Protein AF-A0A926QM03-F1 (afdb_monomer)

Foldseek 3Di:
DDPLVVLLVQLVVQLVVLVVLCVDPVNNPPCVSVVSNVVSVVSNVVSVPDPD

pLDDT: mean 90.6, std 8.09, range [60.06, 97.56]

Mean predicted aligned error: 3.98 Å

Sequence (52 aa):
MNNSIKIMLLGVALILVSLYIQAEPGIKMYGNEFIIGLVGFILVLAGLFKKD

Organism: NCBI:txid2770274

Structure (mmCIF, N/CA/C/O backbone):
data_AF-A0A926QM03-F1
#
_entry.id   AF-A0A926QM03-F1
#
loop_
_atom_site.group_PDB
_atom_site.id
_atom_site.type_symbol
_atom_site.label_atom_id
_atom_site.label_alt_id
_atom_site.label_comp_id
_atom_site.label_asym_id
_atom_site.label_entity_id
_atom_site.label_seq_id
_atom_site.pdbx_PDB_ins_code
_atom_site.Cartn_x
_atom_site.Cartn_y
_atom_site.Cartn_z
_atom_site.occupancy
_atom_site.B_iso_or_equiv
_atom_site.auth_seq_id
_atom_site.auth_comp_id
_atom_site.auth_asym_id
_atom_site.auth_atom_id
_atom_site.pdbx_PDB_model_num
ATOM 1 N N . MET A 1 1 ? -17.106 -8.920 9.993 1.00 60.97 1 MET A N 1
ATOM 2 C CA . MET A 1 1 ? -15.742 -8.380 9.795 1.00 60.97 1 MET A CA 1
ATOM 3 C C . MET A 1 1 ? -15.801 -6.873 9.978 1.00 60.97 1 MET A C 1
ATOM 5 O O . MET A 1 1 ? -16.500 -6.227 9.198 1.0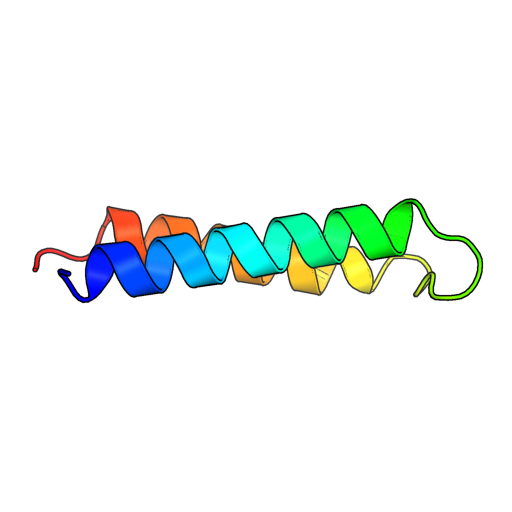0 60.97 1 MET A O 1
ATOM 9 N N . ASN A 1 2 ? -15.151 -6.340 11.016 1.00 80.06 2 ASN A N 1
ATOM 10 C CA . ASN A 1 2 ? -15.195 -4.908 11.335 1.00 80.06 2 ASN A CA 1
ATOM 11 C C . ASN A 1 2 ? -14.608 -4.089 10.180 1.00 80.06 2 ASN A C 1
ATOM 13 O O . ASN A 1 2 ? -13.703 -4.545 9.473 1.00 80.06 2 ASN A O 1
ATOM 17 N N . ASN A 1 3 ? -15.144 -2.888 9.963 1.00 87.56 3 ASN A N 1
ATOM 18 C CA . ASN A 1 3 ? -14.725 -2.033 8.851 1.00 87.56 3 ASN A CA 1
ATOM 19 C C . ASN A 1 3 ? -13.238 -1.661 8.945 1.00 87.56 3 ASN A C 1
ATOM 21 O O . ASN A 1 3 ? -12.585 -1.545 7.912 1.00 87.56 3 ASN A O 1
ATOM 25 N N . SER A 1 4 ? -12.690 -1.553 10.155 1.00 89.38 4 SER A N 1
ATOM 26 C CA . SER A 1 4 ? -11.262 -1.333 10.405 1.00 89.38 4 SER A CA 1
ATOM 27 C C . SER A 1 4 ? -10.394 -2.444 9.804 1.00 89.38 4 SER A C 1
ATOM 29 O O . SER A 1 4 ? -9.469 -2.160 9.049 1.00 89.38 4 SER A O 1
ATOM 31 N N . ILE A 1 5 ? -10.769 -3.713 10.002 1.00 92.88 5 ILE A N 1
ATOM 32 C CA . ILE A 1 5 ? -10.040 -4.867 9.447 1.00 92.88 5 ILE A CA 1
ATOM 33 C C . ILE A 1 5 ? -10.083 -4.857 7.913 1.00 92.88 5 ILE A C 1
ATOM 35 O O . ILE A 1 5 ? -9.075 -5.128 7.266 1.00 92.88 5 ILE A O 1
ATOM 39 N N . LYS A 1 6 ? -11.228 -4.505 7.310 1.00 93.50 6 LYS A N 1
ATOM 40 C CA . LYS A 1 6 ? -11.346 -4.384 5.844 1.00 93.50 6 LYS A CA 1
ATOM 41 C C . LYS A 1 6 ? -10.390 -3.328 5.285 1.00 93.50 6 LYS A C 1
ATOM 43 O O . LYS A 1 6 ? -9.751 -3.570 4.267 1.00 93.50 6 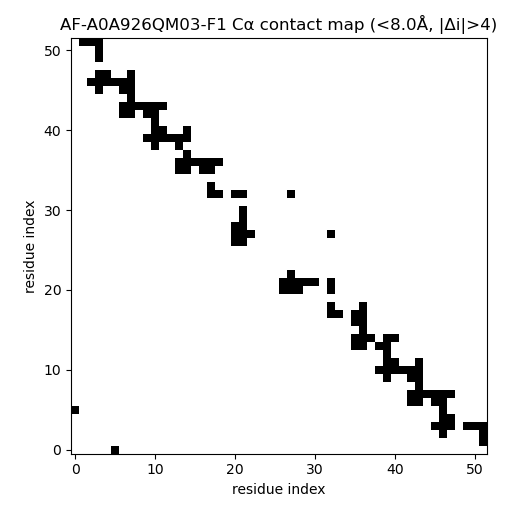LYS A O 1
ATOM 48 N N . ILE A 1 7 ? -10.281 -2.183 5.959 1.00 94.62 7 ILE A N 1
ATOM 49 C CA . ILE A 1 7 ? -9.390 -1.086 5.559 1.00 94.62 7 ILE A CA 1
ATOM 50 C C . ILE A 1 7 ? -7.922 -1.507 5.700 1.00 94.62 7 ILE A C 1
ATOM 52 O O . ILE A 1 7 ? -7.129 -1.261 4.794 1.00 94.62 7 ILE A O 1
ATOM 56 N N . MET A 1 8 ? -7.573 -2.210 6.781 1.00 95.44 8 MET A N 1
ATOM 57 C CA . MET A 1 8 ? -6.222 -2.749 6.959 1.00 95.44 8 MET A CA 1
ATOM 58 C C . MET A 1 8 ? -5.866 -3.760 5.867 1.00 95.44 8 MET A C 1
ATOM 60 O O . MET A 1 8 ? -4.794 -3.664 5.280 1.00 95.44 8 MET A O 1
ATOM 64 N N . LEU A 1 9 ? -6.766 -4.695 5.546 1.00 96.38 9 LEU A N 1
ATOM 65 C CA . LEU A 1 9 ? -6.534 -5.681 4.485 1.00 96.38 9 LEU A CA 1
ATOM 66 C C . LEU A 1 9 ? -6.389 -5.032 3.109 1.00 96.38 9 LEU A C 1
ATOM 68 O O . LEU A 1 9 ? -5.534 -5.449 2.332 1.00 96.38 9 LEU A O 1
ATOM 72 N N . LEU A 1 10 ? -7.177 -3.993 2.821 1.00 96.31 10 LEU A N 1
ATOM 73 C CA . LEU A 1 10 ? -7.018 -3.204 1.603 1.00 96.31 10 LEU A CA 1
ATOM 74 C C . LEU A 1 10 ? -5.631 -2.547 1.547 1.00 96.31 10 LEU A C 1
ATOM 76 O O . LEU A 1 10 ? -4.960 -2.615 0.520 1.00 96.31 10 LEU A O 1
ATOM 80 N N . GLY A 1 11 ? -5.180 -1.958 2.657 1.00 96.75 11 GLY A N 1
ATOM 81 C CA . GLY A 1 11 ? -3.845 -1.372 2.753 1.00 96.75 11 GLY A CA 1
ATOM 82 C C . GLY A 1 11 ? -2.729 -2.397 2.530 1.00 96.75 11 GLY A C 1
ATOM 83 O O . GLY A 1 11 ? -1.824 -2.158 1.732 1.00 96.75 11 GLY A O 1
ATOM 84 N N . VAL A 1 12 ? -2.833 -3.574 3.157 1.00 97.25 12 VAL A N 1
ATOM 85 C CA . VAL A 1 12 ? -1.886 -4.685 2.960 1.00 97.25 12 VAL A CA 1
ATOM 86 C C . VAL A 1 12 ? -1.868 -5.144 1.500 1.00 97.25 12 VAL A C 1
ATOM 88 O O . VAL A 1 12 ? -0.790 -5.330 0.939 1.00 97.25 12 VAL A O 1
ATOM 91 N N . ALA A 1 13 ? -3.030 -5.274 0.856 1.00 97.56 13 ALA A N 1
ATOM 92 C CA . ALA A 1 13 ? -3.108 -5.659 -0.551 1.00 97.56 13 ALA A CA 1
ATOM 93 C C . ALA A 1 13 ? -2.372 -4.663 -1.465 1.00 97.56 13 ALA A C 1
ATOM 95 O O . ALA A 1 13 ? -1.620 -5.085 -2.340 1.00 97.56 13 ALA A O 1
ATOM 96 N N . LEU A 1 14 ? -2.515 -3.353 -1.235 1.00 96.44 14 LEU A N 1
ATOM 97 C CA . LEU A 1 14 ? -1.803 -2.330 -2.015 1.00 96.44 14 LEU A CA 1
ATOM 98 C C . LEU A 1 14 ? -0.282 -2.376 -1.818 1.00 96.44 14 LEU A C 1
ATOM 100 O O . LEU A 1 14 ? 0.461 -2.200 -2.783 1.00 96.44 14 LEU A O 1
ATOM 104 N N . ILE A 1 15 ? 0.190 -2.656 -0.599 1.00 96.69 15 ILE A N 1
ATOM 105 C CA . ILE A 1 15 ? 1.625 -2.843 -0.330 1.00 96.69 15 ILE A CA 1
ATOM 106 C C . ILE A 1 15 ? 2.155 -4.050 -1.110 1.00 96.69 15 ILE A C 1
ATOM 108 O O . ILE A 1 15 ? 3.188 -3.949 -1.768 1.00 96.69 15 ILE A O 1
ATOM 112 N N . LEU A 1 16 ? 1.436 -5.175 -1.085 1.00 96.19 16 LEU A N 1
ATOM 113 C CA . LEU A 1 16 ? 1.831 -6.378 -1.823 1.00 96.19 16 LEU A CA 1
ATOM 114 C C . LEU A 1 16 ? 1.869 -6.132 -3.335 1.00 96.19 16 LEU A C 1
ATOM 116 O O . LEU A 1 16 ? 2.820 -6.545 -3.994 1.00 96.19 16 LEU A O 1
ATOM 120 N N . VAL A 1 17 ? 0.880 -5.416 -3.878 1.00 94.56 17 VAL A N 1
ATOM 121 C CA . VAL A 1 17 ? 0.853 -5.029 -5.298 1.00 94.56 17 VAL A CA 1
ATOM 122 C C . VAL A 1 17 ? 2.050 -4.144 -5.652 1.00 94.56 17 VAL A C 1
ATOM 124 O O . VAL A 1 17 ? 2.701 -4.381 -6.665 1.00 94.56 17 VAL A O 1
ATOM 127 N N . SER A 1 18 ? 2.385 -3.162 -4.813 1.00 94.50 18 SER A N 1
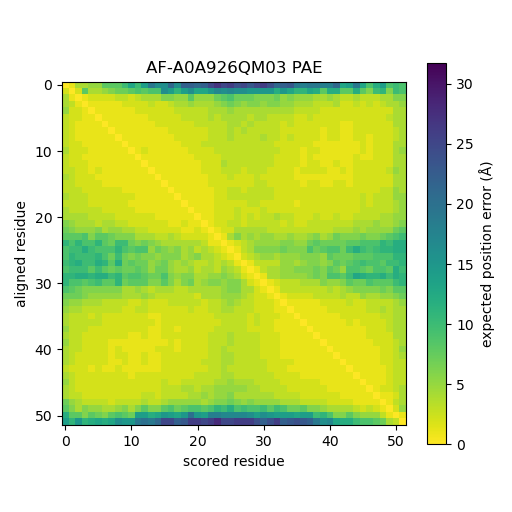ATOM 128 C CA . SER A 1 18 ? 3.557 -2.299 -5.016 1.00 94.50 18 SER A CA 1
ATOM 129 C C . SER A 1 18 ? 4.866 -3.102 -5.050 1.00 94.50 18 SER A C 1
ATOM 131 O O . SER A 1 18 ? 5.670 -2.926 -5.966 1.00 94.50 18 SER A O 1
ATOM 133 N N . LEU A 1 19 ? 5.049 -4.040 -4.114 1.00 93.69 19 LEU A N 1
ATOM 134 C CA . LEU A 1 19 ? 6.223 -4.921 -4.081 1.00 93.69 19 LEU A CA 1
ATOM 135 C C . LEU A 1 19 ? 6.296 -5.836 -5.308 1.00 93.69 19 LEU A C 1
ATOM 137 O O . LEU A 1 19 ? 7.371 -6.021 -5.876 1.00 93.69 19 LEU A O 1
ATOM 141 N N . TYR A 1 20 ? 5.157 -6.378 -5.742 1.00 93.31 20 TYR A N 1
ATOM 142 C CA . TYR A 1 20 ? 5.086 -7.209 -6.940 1.00 93.31 20 TYR A CA 1
ATOM 143 C C . TYR A 1 20 ? 5.490 -6.428 -8.200 1.00 93.31 20 TYR A C 1
ATOM 145 O O . TYR A 1 20 ? 6.322 -6.895 -8.973 1.00 93.31 20 TYR A O 1
ATOM 153 N N . ILE A 1 21 ? 4.982 -5.202 -8.365 1.00 92.06 21 ILE A N 1
ATOM 154 C CA . ILE A 1 21 ? 5.336 -4.326 -9.494 1.00 92.06 21 ILE A CA 1
ATOM 155 C C . ILE A 1 21 ? 6.839 -4.003 -9.506 1.00 92.06 21 ILE A C 1
ATOM 157 O O . ILE A 1 21 ? 7.454 -3.972 -10.569 1.00 92.06 21 ILE A O 1
ATOM 161 N N . GLN A 1 22 ? 7.458 -3.789 -8.339 1.00 89.12 22 GLN A N 1
ATOM 162 C CA . GLN A 1 22 ? 8.905 -3.543 -8.258 1.00 89.12 22 GLN A CA 1
ATOM 163 C C . GLN A 1 22 ? 9.747 -4.747 -8.682 1.00 89.12 22 GLN A C 1
ATOM 165 O O . GLN A 1 22 ? 10.825 -4.570 -9.268 1.00 89.12 22 GLN A O 1
ATOM 170 N N . ALA A 1 23 ? 9.280 -5.949 -8.342 1.00 89.00 23 ALA A N 1
ATOM 171 C CA . ALA A 1 23 ? 9.964 -7.198 -8.639 1.00 89.00 23 ALA A CA 1
ATOM 172 C C . ALA A 1 23 ? 9.869 -7.567 -10.126 1.00 89.00 23 ALA A C 1
ATOM 174 O O . ALA A 1 23 ? 10.819 -8.126 -10.670 1.00 89.00 23 ALA A O 1
ATOM 175 N N . GLU A 1 24 ? 8.769 -7.209 -10.789 1.00 90.50 24 GLU A N 1
ATOM 176 C CA . GLU A 1 24 ? 8.473 -7.664 -12.143 1.00 90.50 24 GLU A CA 1
ATOM 177 C C . GLU A 1 24 ? 8.879 -6.623 -13.213 1.00 90.50 24 GLU A C 1
ATOM 179 O O . GLU A 1 24 ? 8.247 -5.569 -13.345 1.00 90.50 24 GLU A O 1
ATOM 184 N N 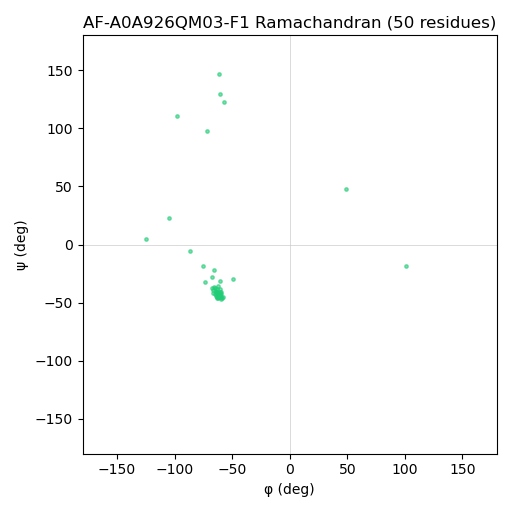. PRO A 1 25 ? 9.911 -6.888 -14.037 1.00 84.12 25 PRO A N 1
ATOM 185 C CA . PRO A 1 25 ? 10.446 -5.904 -14.981 1.00 84.12 25 PRO A CA 1
ATOM 186 C C . PRO A 1 25 ? 9.467 -5.512 -16.099 1.00 84.12 25 PRO A C 1
ATOM 188 O O . PRO A 1 25 ? 9.607 -4.429 -16.661 1.00 84.12 25 PRO A O 1
ATOM 191 N N . GLY A 1 26 ? 8.470 -6.348 -16.412 1.00 88.50 26 GLY A N 1
ATOM 192 C CA . GLY A 1 26 ? 7.484 -6.077 -17.467 1.00 88.50 26 GLY A CA 1
ATOM 193 C C . GLY A 1 26 ? 6.415 -5.038 -17.109 1.00 88.50 26 GLY A C 1
ATOM 194 O O . 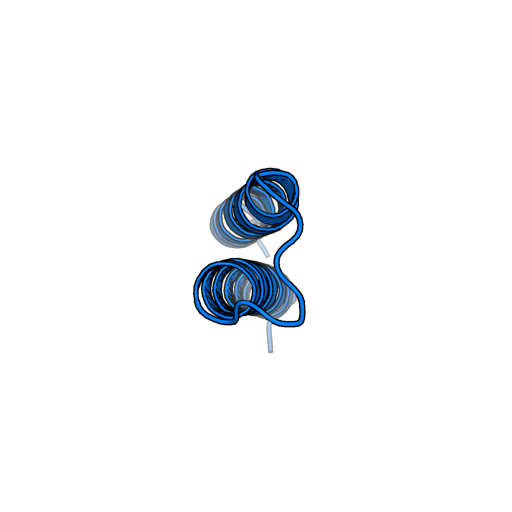GLY A 1 26 ? 5.777 -4.494 -18.005 1.00 88.50 26 GLY A O 1
ATOM 195 N N . ILE A 1 27 ? 6.217 -4.754 -15.819 1.00 85.88 27 ILE A N 1
ATOM 196 C CA . ILE A 1 27 ? 5.177 -3.833 -15.315 1.00 85.88 27 ILE A CA 1
ATOM 197 C C . ILE A 1 27 ? 5.743 -2.717 -14.432 1.00 85.88 27 ILE A C 1
ATOM 199 O O . ILE A 1 27 ? 4.991 -1.922 -13.870 1.00 85.88 27 ILE A O 1
ATOM 203 N N . LYS A 1 28 ? 7.068 -2.659 -14.306 1.00 85.25 28 LYS A N 1
ATOM 204 C CA . LYS A 1 28 ? 7.784 -1.728 -13.441 1.00 85.25 28 LYS A CA 1
ATOM 205 C C . LYS A 1 28 ? 7.483 -0.281 -13.837 1.00 85.25 28 LYS A C 1
ATOM 207 O O . LYS A 1 28 ? 7.624 0.092 -14.998 1.00 85.25 28 LYS A O 1
ATOM 212 N N . MET A 1 29 ? 7.105 0.549 -12.869 1.00 85.19 29 MET A N 1
ATOM 213 C CA . MET A 1 29 ? 6.755 1.960 -13.071 1.00 85.19 29 MET A CA 1
ATOM 214 C C . MET A 1 29 ? 7.858 2.920 -12.597 1.00 85.19 29 MET A C 1
ATOM 216 O O . MET A 1 29 ? 7.584 4.090 -12.325 1.00 85.19 29 MET A O 1
ATOM 220 N N . TYR A 1 30 ? 9.103 2.437 -12.513 1.00 84.38 30 TYR A N 1
ATOM 221 C CA . TYR A 1 30 ? 10.315 3.229 -12.260 1.00 84.38 30 TYR A CA 1
ATOM 222 C C . TYR A 1 30 ? 10.189 4.183 -11.061 1.00 84.38 30 TYR A C 1
ATOM 224 O O . TYR A 1 30 ? 10.528 5.361 -11.144 1.00 84.38 30 TYR A O 1
ATOM 232 N N . GLY A 1 31 ? 9.698 3.663 -9.935 1.00 80.62 31 GLY A N 1
ATOM 233 C CA . GLY A 1 31 ? 9.563 4.407 -8.682 1.00 80.62 31 GLY A CA 1
ATOM 234 C C . GLY A 1 31 ? 8.152 4.909 -8.371 1.00 80.62 31 GLY A C 1
ATOM 235 O O . GLY A 1 31 ? 7.852 5.135 -7.201 1.00 80.62 31 GLY A O 1
ATOM 236 N N . ASN A 1 32 ? 7.239 4.990 -9.345 1.00 85.56 32 ASN A N 1
ATOM 237 C CA . ASN A 1 32 ? 5.849 5.392 -9.073 1.00 85.56 32 ASN A CA 1
ATOM 238 C C . ASN A 1 32 ? 5.084 4.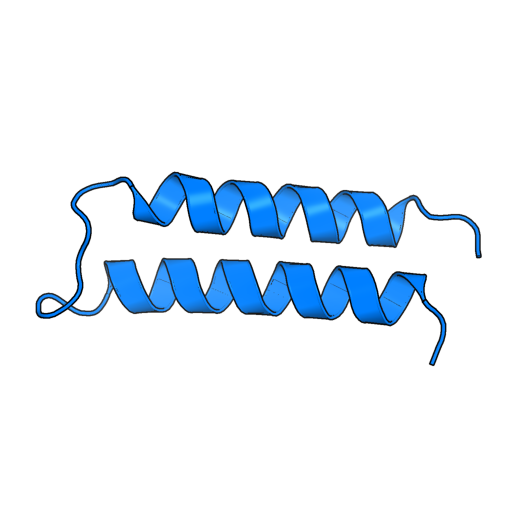356 -8.229 1.00 85.56 32 ASN A C 1
ATOM 240 O O . ASN A 1 32 ? 4.216 4.712 -7.434 1.00 85.56 32 ASN A O 1
ATOM 244 N N . GLU A 1 33 ? 5.456 3.080 -8.321 1.00 88.38 33 GLU A N 1
ATOM 245 C CA . GLU A 1 33 ? 5.040 2.011 -7.400 1.00 88.38 33 GLU A CA 1
ATOM 246 C C . GLU A 1 33 ? 5.214 2.346 -5.909 1.00 88.38 33 GLU A C 1
ATOM 248 O O . GLU A 1 33 ? 4.439 1.856 -5.085 1.00 88.38 33 GLU A O 1
ATOM 253 N N . PHE A 1 34 ? 6.189 3.185 -5.538 1.00 90.38 34 PHE A N 1
ATOM 254 C CA . PHE A 1 34 ? 6.389 3.597 -4.147 1.00 90.38 34 PHE A CA 1
ATOM 255 C C . PHE A 1 34 ? 5.172 4.358 -3.615 1.00 90.38 34 PHE A C 1
ATOM 257 O O . PHE A 1 34 ? 4.786 4.171 -2.464 1.00 90.38 34 PHE A O 1
ATOM 264 N N . ILE A 1 35 ? 4.513 5.153 -4.465 1.00 93.19 35 ILE A N 1
ATOM 265 C CA . ILE A 1 35 ? 3.299 5.894 -4.104 1.00 93.19 35 ILE A CA 1
ATOM 266 C C . ILE A 1 35 ? 2.175 4.914 -3.748 1.00 93.19 35 ILE A C 1
ATOM 268 O O . ILE A 1 35 ? 1.479 5.113 -2.756 1.00 93.19 35 ILE A O 1
ATOM 272 N N . ILE A 1 36 ? 2.038 3.819 -4.503 1.00 93.56 36 ILE A N 1
ATOM 273 C CA . ILE A 1 36 ? 1.035 2.774 -4.240 1.00 93.56 36 ILE A CA 1
ATOM 274 C C . ILE A 1 36 ? 1.300 2.111 -2.881 1.00 93.56 36 ILE A C 1
ATOM 276 O O . ILE A 1 36 ? 0.380 1.954 -2.075 1.00 93.56 36 ILE A O 1
ATOM 280 N N . GLY A 1 37 ? 2.563 1.780 -2.596 1.00 95.50 37 GLY A N 1
ATOM 281 C CA . GLY A 1 37 ? 2.970 1.216 -1.308 1.00 95.50 37 GLY A CA 1
ATOM 282 C C . GLY A 1 37 ? 2.730 2.180 -0.143 1.00 95.50 37 GLY A C 1
ATOM 283 O O . GLY A 1 37 ? 2.202 1.775 0.893 1.00 95.50 37 GLY A O 1
ATOM 284 N N . LEU A 1 38 ? 3.037 3.467 -0.328 1.00 96.44 38 LEU A N 1
ATOM 285 C CA . LEU A 1 38 ? 2.816 4.514 0.670 1.00 96.44 38 LEU A CA 1
ATOM 286 C C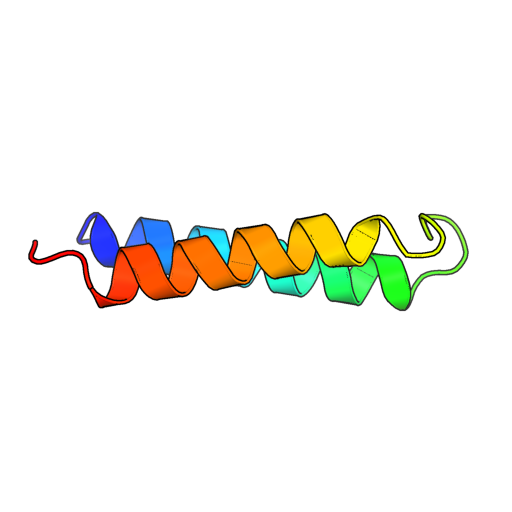 . LEU A 1 38 ? 1.325 4.697 0.986 1.00 96.44 38 LEU A C 1
ATOM 288 O O . LEU A 1 38 ? 0.949 4.770 2.155 1.00 96.44 38 LEU A O 1
ATOM 292 N N . VAL A 1 39 ? 0.464 4.717 -0.035 1.00 96.31 39 VAL A N 1
ATOM 293 C CA . VAL A 1 39 ? -0.995 4.769 0.148 1.00 96.31 39 VAL A CA 1
ATOM 294 C C . VAL A 1 39 ? -1.485 3.535 0.904 1.00 96.31 39 VAL A C 1
ATOM 296 O O . VAL A 1 39 ? -2.269 3.664 1.846 1.00 96.31 39 VAL A O 1
ATOM 299 N N . GLY A 1 40 ? -0.986 2.347 0.553 1.00 96.88 40 GLY A N 1
ATOM 300 C CA . GLY A 1 40 ? -1.291 1.115 1.278 1.00 96.88 40 GLY A CA 1
ATOM 301 C C . GLY A 1 40 ? -0.912 1.195 2.758 1.00 96.88 40 GLY A C 1
ATOM 302 O O . GLY A 1 40 ? -1.726 0.876 3.624 1.00 96.88 40 GLY A O 1
ATOM 303 N N . PHE A 1 41 ? 0.279 1.709 3.065 1.00 97.06 41 PHE A N 1
ATOM 304 C CA . PHE A 1 41 ? 0.743 1.914 4.438 1.00 97.06 41 PHE A CA 1
ATOM 305 C C . PHE A 1 41 ? -0.150 2.882 5.224 1.00 97.06 41 PHE A C 1
ATOM 307 O O . PHE A 1 41 ? -0.553 2.574 6.348 1.00 97.06 41 PHE A O 1
ATOM 314 N N . ILE A 1 42 ? -0.537 4.011 4.620 1.00 97.31 42 ILE A N 1
ATOM 315 C CA . ILE A 1 42 ? -1.459 4.975 5.237 1.00 97.31 42 ILE A CA 1
ATOM 316 C C . ILE A 1 42 ? -2.810 4.318 5.542 1.00 97.31 42 ILE A C 1
ATOM 318 O O . ILE A 1 42 ? -3.362 4.544 6.617 1.00 97.31 42 ILE A O 1
ATOM 322 N N . LEU A 1 43 ? -3.333 3.472 4.649 1.00 96.25 43 LEU A N 1
ATOM 323 C CA . LEU A 1 43 ? -4.585 2.749 4.890 1.00 96.25 43 LEU A CA 1
ATOM 324 C C . LEU A 1 43 ? -4.466 1.730 6.027 1.00 96.25 43 LEU A C 1
ATOM 326 O O . LEU A 1 43 ? -5.388 1.627 6.834 1.00 96.25 43 LEU A O 1
ATOM 330 N N . VAL A 1 44 ? -3.341 1.018 6.147 1.00 96.62 44 VAL A N 1
ATOM 331 C CA . VAL A 1 44 ? -3.104 0.126 7.296 1.00 96.62 44 VAL A CA 1
ATOM 332 C C . VAL A 1 44 ? -3.132 0.915 8.602 1.00 96.62 44 VAL A C 1
ATOM 334 O O . VAL A 1 44 ? -3.826 0.514 9.535 1.00 96.62 44 VAL A O 1
ATOM 337 N N . LEU A 1 45 ? -2.444 2.059 8.658 1.00 96.19 45 LEU A N 1
ATOM 3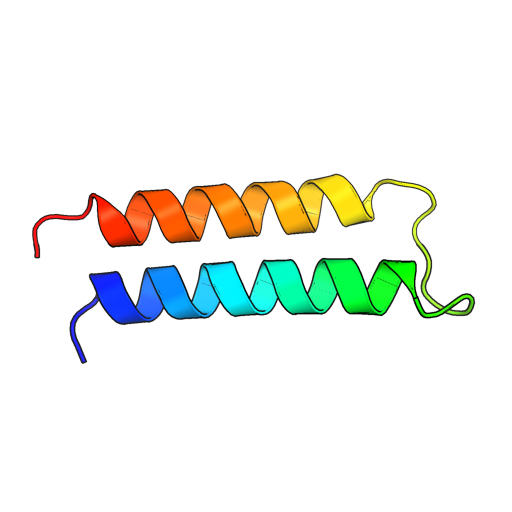38 C CA . LEU A 1 45 ? -2.457 2.924 9.838 1.00 96.19 45 LEU A CA 1
ATOM 339 C C . LEU A 1 45 ? -3.854 3.488 10.118 1.00 96.19 45 LEU A C 1
ATOM 341 O O . LEU A 1 45 ? -4.310 3.458 11.258 1.00 96.19 45 LEU A O 1
ATOM 345 N N . ALA A 1 46 ? -4.564 3.952 9.090 1.00 94.56 46 ALA A N 1
ATOM 346 C CA . ALA A 1 46 ? -5.923 4.461 9.233 1.00 94.56 46 ALA A CA 1
ATOM 347 C C . ALA A 1 46 ? -6.870 3.385 9.776 1.00 94.56 46 ALA A C 1
ATOM 349 O O . ALA A 1 46 ? -7.680 3.669 10.651 1.00 94.56 46 ALA A O 1
ATOM 350 N N . GLY A 1 47 ? -6.746 2.143 9.304 1.00 93.31 47 GLY A N 1
ATOM 351 C CA . GLY A 1 47 ? -7.503 1.011 9.828 1.00 93.31 47 GLY A CA 1
ATOM 352 C C . GLY A 1 47 ? -7.114 0.644 11.264 1.00 93.31 47 GLY A C 1
ATOM 353 O O . GLY A 1 47 ? -7.999 0.351 12.059 1.00 93.31 47 GLY A O 1
ATOM 354 N N . LEU A 1 48 ? -5.828 0.726 11.621 1.00 92.81 48 LEU A N 1
ATOM 355 C CA . LEU A 1 48 ? -5.336 0.456 12.976 1.00 92.81 48 LEU A CA 1
ATOM 356 C C . LEU A 1 48 ? -5.869 1.468 14.003 1.00 92.81 48 LEU A C 1
ATOM 358 O O . LEU A 1 48 ? -6.268 1.086 15.099 1.00 92.81 48 LEU A O 1
ATOM 362 N N . PHE A 1 49 ? -5.882 2.756 13.650 1.00 93.81 49 PHE A N 1
ATOM 363 C CA . PHE A 1 49 ? -6.352 3.829 14.533 1.00 93.81 49 PHE A CA 1
ATOM 364 C C . PHE A 1 49 ? -7.859 4.077 14.454 1.00 93.81 49 PHE A C 1
ATOM 366 O O . PHE A 1 49 ? -8.398 4.869 15.232 1.00 93.81 49 PHE A O 1
ATOM 373 N N . LYS A 1 50 ? -8.562 3.402 13.543 1.00 87.19 50 LYS A N 1
ATOM 374 C CA . LYS A 1 50 ? -10.014 3.477 13.461 1.00 87.19 50 LYS A CA 1
ATOM 375 C C . LYS A 1 50 ? -10.633 2.735 14.646 1.00 87.19 50 LYS A C 1
ATOM 377 O O . LYS A 1 50 ? -10.797 1.515 14.607 1.00 87.19 50 LYS A O 1
ATOM 382 N N . LYS A 1 51 ? -11.001 3.503 15.678 1.00 70.94 51 LYS A N 1
ATOM 383 C CA . LYS A 1 51 ? -11.992 3.090 16.681 1.00 70.94 51 LYS A CA 1
ATOM 384 C C . LYS A 1 51 ? -13.287 2.762 15.938 1.00 70.94 51 LYS A C 1
ATOM 386 O O . LYS A 1 51 ? -13.740 3.607 15.171 1.00 70.94 51 LYS A O 1
ATOM 391 N N . ASP A 1 52 ? -13.753 1.529 16.132 1.00 60.06 52 ASP A N 1
ATOM 392 C CA . ASP A 1 52 ? -14.830 0.826 15.414 1.00 60.06 52 ASP A CA 1
ATOM 393 C C . ASP A 1 52 ? -15.820 1.688 14.608 1.00 60.06 52 ASP A C 1
ATOM 395 O O . ASP A 1 52 ? -16.532 2.521 15.211 1.00 60.06 52 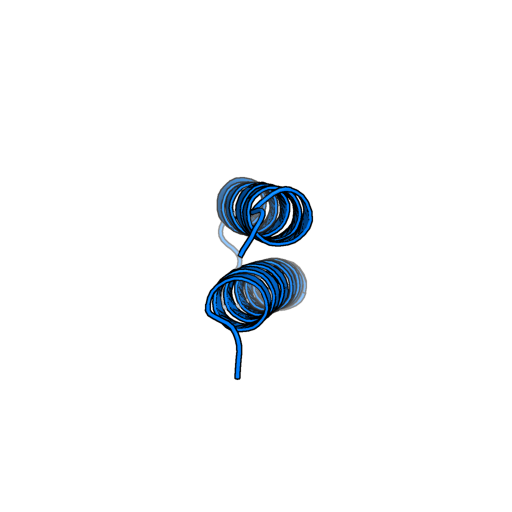ASP A O 1
#

Solvent-accessible surface area (backbone atoms only — not comparable to full-atom values): 2742 Å² total; per-residue (Å²): 131,59,69,32,57,55,37,25,51,53,9,52,50,33,32,52,51,21,54,49,32,71,70,36,82,93,65,48,60,88,65,57,41,53,56,44,25,51,52,10,50,53,31,29,51,52,17,70,70,42,76,128

Nearest PDB structures (foldseek):
  7p3r-assembly1_C  TM=7.877E-01  e=5.407E+00  Vibrio cholerae O1 biovar El Tor str. N16961

Radius of gyration: 12.35 Å; Cα contacts (8 Å, |Δi|>4): 67; chains: 1; bounding box: 26×14×34 Å

Secondary structure (DSSP, 8-state):
--HHHHHHHHHHHHHHHHHHHHH-TTT--TTTHHHHHHHHHHHHHHHHH---